Protein AF-A0A232FER7-F1 (afdb_monomer)

Organism: NCBI:txid543379

Radius of gyration: 13.97 Å; Cα contacts (8 Å, |Δi|>4): 35; chains: 1; bounding box: 40×22×33 Å

Foldseek 3Di:
DVVVLVVVVVVQVVCPDPVNVVVVRDDDPDQDPPLPPDDPSDPSSSVVCCVVPDDDPPDDDDD

InterPro domains:
  IPR012132 Glucose-methanol-choline oxidoreductase [PTHR11552] (2-63)

Sequence (63 aa):
MRRMILGVRESVRLSKTQAMQKYHAKLPENPIPGCEQFEKDSDGFWDCTIRTFANTLYHPSGT

Mean predicted aligned error: 2.98 Å

Solvent-accessible surface area (backbone atoms only — not comparable to full-atom values): 4117 Å² total; per-residue (Å²): 111,70,70,59,48,52,49,52,52,48,54,57,54,50,33,71,34,73,79,36,42,77,70,67,48,73,82,80,85,74,70,55,92,92,32,73,90,36,59,84,91,34,71,65,24,45,54,45,41,51,70,74,67,64,75,84,86,83,76,84,79,92,130

pLDDT: mean 9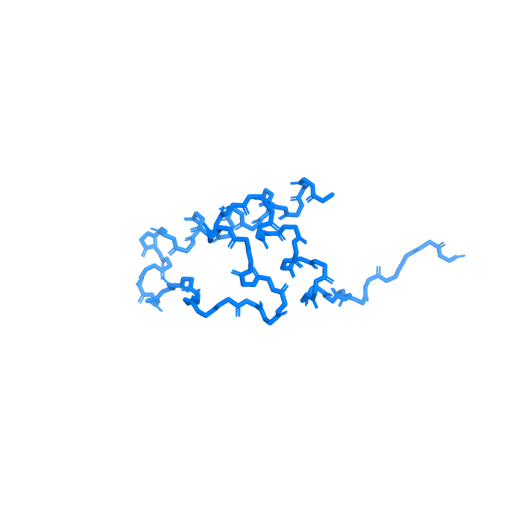4.87, std 3.63, range [79.62, 98.25]

Secondary structure (DSSP, 8-state):
-HHHHHHHHHHHHHHTSHHHHTTT-----SPPTT-TTSPTTSHHHHHHHHHHH----S-----

Structure (mmCIF, 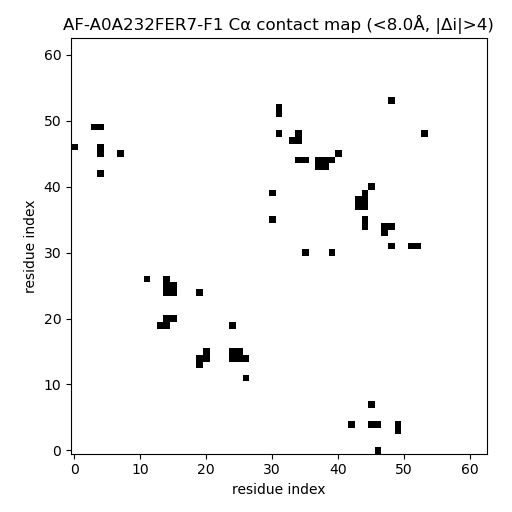N/CA/C/O backbone):
data_AF-A0A232FER7-F1
#
_entry.id   AF-A0A232FER7-F1
#
loop_
_atom_site.group_PDB
_atom_site.id
_atom_site.type_symbol
_atom_site.label_atom_id
_atom_site.label_alt_id
_atom_site.label_comp_id
_atom_site.label_asym_id
_atom_site.label_entity_id
_atom_site.label_seq_id
_atom_site.pdbx_PDB_ins_code
_atom_site.Cartn_x
_atom_site.Cartn_y
_atom_site.Cartn_z
_atom_site.occupancy
_atom_site.B_iso_or_equiv
_atom_site.auth_seq_id
_atom_site.auth_comp_id
_atom_site.auth_asym_id
_atom_site.auth_atom_id
_atom_site.pdbx_PDB_model_num
ATOM 1 N N . MET A 1 1 ? 8.853 -6.260 -7.208 1.00 87.38 1 MET A N 1
ATOM 2 C CA . MET A 1 1 ? 7.635 -5.655 -6.628 1.00 87.38 1 MET A CA 1
ATOM 3 C C . MET A 1 1 ? 7.196 -6.249 -5.282 1.00 87.38 1 MET A C 1
ATOM 5 O O . MET A 1 1 ? 6.686 -5.517 -4.447 1.00 87.38 1 MET A O 1
ATOM 9 N N . ARG A 1 2 ? 7.495 -7.527 -4.990 1.00 94.56 2 ARG A N 1
ATOM 10 C CA . ARG A 1 2 ? 7.163 -8.221 -3.724 1.00 94.56 2 ARG A CA 1
ATOM 11 C C . ARG A 1 2 ? 7.320 -7.406 -2.425 1.00 94.56 2 ARG A C 1
ATOM 13 O O . ARG A 1 2 ? 6.431 -7.442 -1.586 1.00 94.56 2 ARG A O 1
ATOM 20 N N . ARG A 1 3 ? 8.435 -6.688 -2.232 1.00 97.75 3 ARG A N 1
ATOM 21 C CA . ARG A 1 3 ? 8.676 -5.902 -1.000 1.00 97.75 3 ARG A CA 1
ATOM 22 C C . ARG A 1 3 ? 7.690 -4.744 -0.831 1.00 97.75 3 ARG A C 1
ATOM 24 O O . ARG A 1 3 ? 7.222 -4.524 0.277 1.00 97.75 3 ARG A O 1
ATOM 31 N N . MET A 1 4 ? 7.345 -4.064 -1.919 1.00 97.31 4 MET A N 1
ATOM 32 C CA . MET A 1 4 ? 6.383 -2.961 -1.892 1.00 97.31 4 MET A CA 1
ATOM 33 C C . MET A 1 4 ? 4.973 -3.470 -1.582 1.00 97.31 4 MET A C 1
ATOM 35 O O . MET A 1 4 ? 4.300 -2.889 -0.743 1.00 97.31 4 MET A O 1
ATOM 39 N N . ILE A 1 5 ? 4.566 -4.604 -2.167 1.00 97.56 5 ILE A N 1
ATOM 40 C CA . ILE A 1 5 ? 3.272 -5.243 -1.866 1.00 97.56 5 ILE A CA 1
ATOM 41 C C . ILE A 1 5 ? 3.185 -5.626 -0.380 1.00 97.56 5 ILE A C 1
ATOM 43 O O . ILE A 1 5 ? 2.180 -5.357 0.270 1.00 97.56 5 ILE A O 1
ATOM 47 N N . LEU A 1 6 ? 4.255 -6.195 0.192 1.00 98.12 6 LEU A N 1
ATOM 48 C CA . LEU A 1 6 ? 4.318 -6.463 1.634 1.00 98.12 6 LEU A CA 1
ATOM 49 C C . LEU A 1 6 ? 4.185 -5.181 2.469 1.00 98.12 6 LEU A C 1
ATOM 51 O O . LEU A 1 6 ? 3.497 -5.195 3.486 1.00 98.12 6 LEU A O 1
ATOM 55 N N . GLY A 1 7 ? 4.800 -4.081 2.027 1.00 97.56 7 GLY A N 1
ATOM 56 C CA . GLY A 1 7 ? 4.650 -2.769 2.656 1.00 97.56 7 GLY A CA 1
ATOM 57 C C . GLY A 1 7 ? 3.204 -2.272 2.635 1.00 97.56 7 GLY A C 1
ATOM 58 O O . GLY A 1 7 ? 2.684 -1.885 3.676 1.00 97.56 7 GLY A O 1
ATOM 59 N N . VAL A 1 8 ? 2.524 -2.369 1.488 1.00 96.25 8 VAL A N 1
ATOM 60 C CA . VAL A 1 8 ? 1.098 -2.024 1.370 1.00 96.25 8 VAL A CA 1
ATOM 61 C C . VAL A 1 8 ? 0.250 -2.864 2.324 1.00 96.25 8 VAL A C 1
ATOM 63 O O . VAL A 1 8 ? -0.567 -2.314 3.063 1.00 96.25 8 VAL A O 1
ATOM 66 N N . ARG A 1 9 ? 0.470 -4.184 2.370 1.00 96.88 9 ARG A N 1
ATOM 67 C CA . ARG A 1 9 ? -0.258 -5.078 3.284 1.00 96.88 9 ARG A CA 1
ATOM 68 C C . ARG A 1 9 ? -0.053 -4.696 4.747 1.00 96.88 9 ARG A C 1
ATOM 70 O O . ARG A 1 9 ? -1.007 -4.728 5.521 1.00 96.88 9 ARG A O 1
ATOM 77 N N . GLU A 1 10 ? 1.158 -4.292 5.120 1.00 97.81 10 GLU A N 1
ATOM 78 C CA . GLU A 1 10 ? 1.433 -3.807 6.470 1.00 97.81 10 GLU A CA 1
ATOM 79 C C . GLU A 1 10 ? 0.728 -2.474 6.752 1.00 97.81 10 GLU A C 1
ATOM 81 O O . GLU A 1 10 ? 0.100 -2.330 7.799 1.00 97.81 10 GLU A O 1
ATOM 86 N N . SER A 1 11 ? 0.717 -1.528 5.809 1.00 96.25 11 SER A N 1
ATOM 87 C CA . SER A 1 11 ? -0.050 -0.282 5.944 1.00 96.25 11 SER A CA 1
ATOM 88 C C . SER A 1 11 ? -1.555 -0.536 6.113 1.00 96.25 11 SER A C 1
ATOM 90 O O . SER A 1 11 ? -2.190 0.080 6.970 1.00 96.25 11 SER A O 1
ATOM 92 N N . VAL A 1 12 ? -2.122 -1.488 5.364 1.00 95.56 12 VAL A N 1
ATOM 93 C CA . VAL A 1 12 ? -3.527 -1.915 5.503 1.00 95.56 12 VAL A CA 1
ATOM 94 C C . VAL A 1 12 ? -3.778 -2.611 6.846 1.00 95.56 12 VAL A C 1
ATOM 96 O O . VAL A 1 12 ? -4.832 -2.437 7.459 1.00 95.56 12 VAL A O 1
ATOM 99 N N . ARG A 1 13 ? -2.825 -3.399 7.354 1.00 97.00 13 ARG A N 1
ATOM 100 C CA . ARG A 1 13 ? -2.919 -3.993 8.696 1.00 97.00 13 ARG A CA 1
ATOM 101 C C . ARG A 1 13 ? -2.919 -2.906 9.772 1.00 97.00 13 ARG A C 1
ATOM 103 O O . ARG A 1 13 ? -3.751 -2.946 10.677 1.00 97.00 13 ARG A O 1
ATOM 110 N N . LEU A 1 14 ? -2.026 -1.922 9.655 1.00 97.19 14 LEU A N 1
ATOM 111 C CA . LEU A 1 14 ? -1.929 -0.793 10.580 1.00 97.19 14 LEU A CA 1
ATOM 112 C C . LEU A 1 14 ? -3.216 0.030 10.601 1.00 97.19 14 LEU A C 1
ATOM 114 O O . LEU A 1 14 ? -3.693 0.361 11.689 1.00 97.19 14 LEU A O 1
ATOM 118 N N . SER A 1 15 ? -3.834 0.288 9.442 1.00 96.81 15 SER A N 1
ATOM 119 C CA . SER A 1 15 ? -5.098 1.033 9.386 1.00 96.81 15 SER A CA 1
ATOM 120 C C . SER A 1 15 ? -6.223 0.353 10.171 1.00 96.81 15 SER A C 1
ATOM 122 O O . SER A 1 15 ? -7.107 1.043 10.662 1.00 96.81 15 SER A O 1
ATOM 124 N N . LYS A 1 16 ? -6.186 -0.977 10.342 1.00 96.38 16 LYS A N 1
ATOM 125 C CA . LYS A 1 16 ? -7.186 -1.762 11.094 1.00 96.38 16 LYS A CA 1
ATOM 126 C C . LYS A 1 16 ? -6.951 -1.790 12.613 1.00 96.38 16 LYS A C 1
ATOM 128 O O . LYS A 1 16 ? -7.772 -2.337 13.342 1.00 96.38 16 LYS A O 1
ATOM 133 N N . THR A 1 17 ? -5.847 -1.234 13.112 1.00 98.06 17 THR A N 1
ATOM 134 C CA . THR A 1 17 ? -5.575 -1.181 14.560 1.00 98.06 17 THR A CA 1
ATOM 135 C C . THR A 1 17 ? -6.527 -0.222 15.278 1.00 98.06 17 THR A C 1
ATOM 137 O O . THR A 1 17 ? -6.956 0.777 14.702 1.00 98.06 17 THR A O 1
ATOM 140 N N . GLN A 1 18 ? -6.812 -0.465 16.563 1.00 98.06 18 GLN A N 1
ATOM 141 C CA . GLN A 1 18 ? -7.673 0.413 17.372 1.00 98.06 18 GLN A CA 1
ATOM 142 C C . GLN A 1 18 ? -7.184 1.872 17.374 1.00 98.06 18 GLN A C 1
ATOM 144 O O . GLN A 1 18 ? -7.989 2.798 17.284 1.00 98.06 18 GLN A O 1
ATOM 149 N N . AL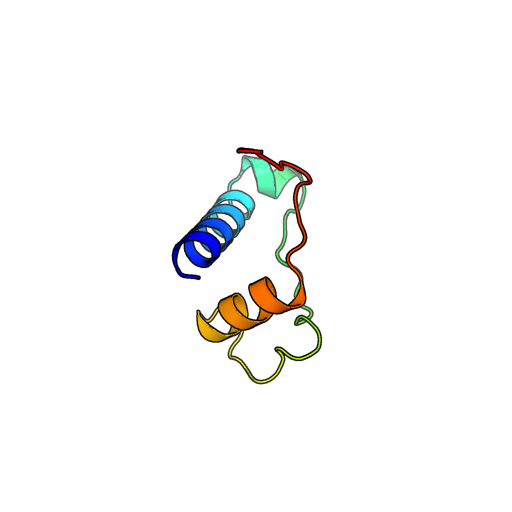A A 1 19 ? -5.864 2.073 17.428 1.00 98.12 19 ALA A N 1
ATOM 150 C CA . ALA A 1 19 ? -5.252 3.397 17.397 1.00 98.12 19 ALA A CA 1
ATOM 151 C C . ALA A 1 19 ? -5.583 4.158 16.102 1.00 98.12 19 ALA A C 1
ATOM 153 O O . ALA A 1 19 ? -5.937 5.332 16.159 1.00 98.12 19 ALA A O 1
ATOM 154 N N . MET A 1 20 ? -5.528 3.485 14.948 1.00 98.25 20 MET A N 1
ATOM 155 C CA . MET A 1 20 ? -5.846 4.097 13.654 1.00 98.25 20 MET A CA 1
ATOM 156 C C . MET A 1 20 ? -7.353 4.229 13.418 1.00 98.25 20 MET A C 1
ATOM 158 O O . MET A 1 20 ? -7.803 5.213 12.832 1.00 98.25 20 MET A O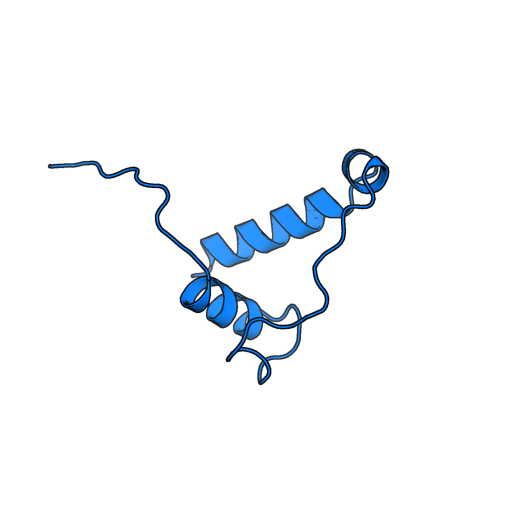 1
ATOM 162 N N . GLN A 1 21 ? -8.153 3.286 13.920 1.00 97.81 21 GLN A N 1
ATOM 163 C CA . GLN A 1 21 ? -9.613 3.339 13.818 1.00 97.81 21 GLN A CA 1
ATOM 164 C C . GLN A 1 21 ? -10.225 4.521 14.584 1.00 97.81 21 GLN A C 1
ATOM 166 O O . GLN A 1 21 ? -11.251 5.041 14.151 1.00 97.81 21 GLN A O 1
ATOM 171 N N . LYS A 1 22 ? -9.563 5.037 15.635 1.00 97.94 22 LYS A N 1
ATOM 172 C CA . LYS A 1 22 ? -9.938 6.309 16.291 1.00 97.94 22 LYS A CA 1
ATOM 173 C C . LYS A 1 22 ? -10.033 7.486 15.306 1.00 97.94 22 LYS A C 1
ATOM 175 O O . LYS A 1 22 ? -10.777 8.426 15.558 1.00 97.94 22 LYS A O 1
ATOM 180 N N . TYR A 1 23 ? -9.295 7.428 14.198 1.00 97.19 23 TYR A N 1
ATOM 181 C CA . TYR A 1 23 ? -9.283 8.444 13.143 1.00 97.19 23 TYR A CA 1
ATOM 182 C C . TYR A 1 23 ? -10.113 8.053 11.913 1.00 97.19 23 TYR A C 1
ATOM 184 O O . TYR A 1 23 ? -9.987 8.685 10.869 1.00 97.19 23 TYR A O 1
ATOM 192 N N . HIS A 1 24 ? -10.935 7.004 12.005 1.00 96.19 24 HIS A N 1
ATOM 193 C CA . HIS A 1 24 ? -11.734 6.489 10.888 1.00 96.19 24 HIS A CA 1
ATOM 194 C C . HIS A 1 24 ? -10.891 6.090 9.663 1.00 96.19 24 HIS A C 1
ATOM 196 O O . HIS A 1 24 ? -11.317 6.252 8.517 1.00 96.19 24 HIS A O 1
ATOM 202 N N . ALA A 1 25 ? -9.683 5.566 9.899 1.00 96.50 25 ALA A N 1
ATOM 203 C CA . ALA A 1 25 ? -8.807 5.098 8.833 1.00 96.50 25 ALA A CA 1
ATOM 204 C C . ALA A 1 25 ? -9.492 3.994 8.007 1.00 96.50 25 ALA A C 1
ATOM 206 O O . ALA A 1 25 ? -9.911 2.964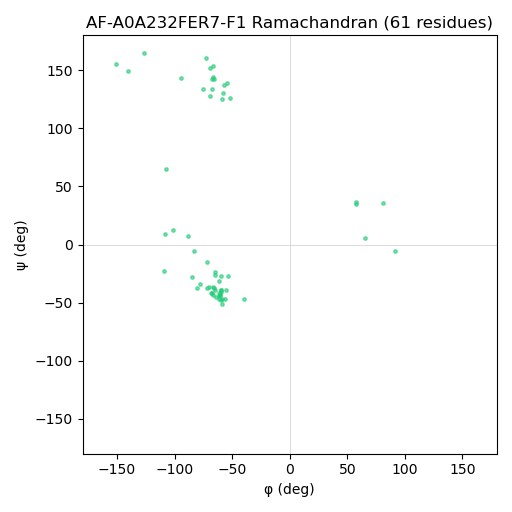 8.541 1.00 96.50 25 ALA A O 1
ATOM 207 N N . LYS A 1 26 ? -9.572 4.198 6.690 1.00 91.38 26 LYS A N 1
ATOM 208 C CA . LYS A 1 26 ? -10.154 3.252 5.732 1.00 91.38 26 LYS A CA 1
ATOM 209 C C . LYS A 1 26 ? -9.338 3.216 4.450 1.00 91.38 26 LYS A C 1
ATOM 211 O O . LYS A 1 26 ? -8.751 4.225 4.058 1.00 91.38 26 LYS A O 1
ATOM 216 N N . LEU A 1 27 ? -9.321 2.060 3.794 1.00 90.00 27 LEU A N 1
ATOM 217 C CA . LEU A 1 27 ? -8.757 1.958 2.456 1.00 90.00 27 LEU A CA 1
ATOM 218 C C . LEU A 1 27 ? -9.742 2.588 1.454 1.00 90.00 27 LEU A C 1
ATOM 220 O O . LEU A 1 27 ? -10.937 2.293 1.545 1.00 90.00 27 LEU A O 1
ATOM 224 N N . PRO A 1 28 ? -9.285 3.440 0.519 1.00 86.62 28 PRO A N 1
ATOM 225 C CA . PRO A 1 28 ? -10.135 3.951 -0.549 1.00 86.62 28 PRO A CA 1
ATOM 226 C C . PRO A 1 28 ? -10.787 2.812 -1.336 1.00 86.62 28 PRO A C 1
ATOM 228 O O . PRO A 1 28 ? -10.161 1.788 -1.614 1.00 86.62 28 PRO A O 1
ATOM 231 N N . GLU A 1 29 ? -12.061 2.979 -1.682 1.00 85.50 29 GLU A N 1
ATOM 232 C CA . GLU A 1 29 ? -12.792 1.943 -2.410 1.00 85.50 29 GLU A CA 1
ATOM 233 C C . GLU A 1 29 ? -12.583 2.011 -3.917 1.00 85.50 29 GLU A C 1
ATOM 235 O O . GLU A 1 29 ? -12.647 0.968 -4.572 1.00 85.50 29 GLU A O 1
ATOM 240 N N . ASN A 1 30 ? -12.300 3.210 -4.427 1.00 87.62 30 ASN A N 1
ATOM 241 C CA . ASN A 1 30 ? -12.095 3.478 -5.838 1.00 87.62 30 ASN A CA 1
ATOM 242 C C . ASN A 1 30 ? -10.786 2.829 -6.316 1.00 87.62 30 ASN A C 1
ATOM 244 O O . ASN A 1 30 ? -9.738 3.067 -5.707 1.00 87.62 30 ASN A O 1
ATOM 248 N N . PRO A 1 31 ? -10.823 2.036 -7.400 1.00 87.00 31 PRO A N 1
ATOM 249 C CA . PRO A 1 31 ? -9.614 1.493 -7.996 1.00 87.00 31 PRO A CA 1
ATOM 250 C C . PRO A 1 31 ? -8.757 2.611 -8.600 1.00 87.00 31 PRO A C 1
ATOM 252 O O . PRO A 1 31 ? -9.258 3.666 -8.996 1.00 87.00 31 PRO A O 1
ATOM 255 N N . ILE A 1 32 ? -7.451 2.362 -8.679 1.00 91.94 32 ILE A N 1
ATOM 256 C CA . ILE A 1 32 ? -6.532 3.228 -9.418 1.00 91.94 32 ILE A CA 1
ATOM 257 C C . ILE A 1 32 ? -6.859 3.129 -10.915 1.00 91.94 32 ILE A C 1
ATOM 259 O O . ILE A 1 32 ? -6.998 2.002 -11.404 1.00 91.94 32 ILE A O 1
ATOM 263 N N . PRO A 1 33 ? -6.941 4.262 -11.642 1.00 93.38 33 PRO A N 1
ATOM 264 C CA . PRO A 1 33 ? -7.175 4.254 -13.081 1.00 93.38 33 PRO A CA 1
ATOM 265 C C . PRO A 1 33 ? -6.196 3.337 -13.824 1.00 93.38 33 PRO A C 1
ATOM 267 O O . PRO A 1 33 ? -4.980 3.465 -13.666 1.00 93.38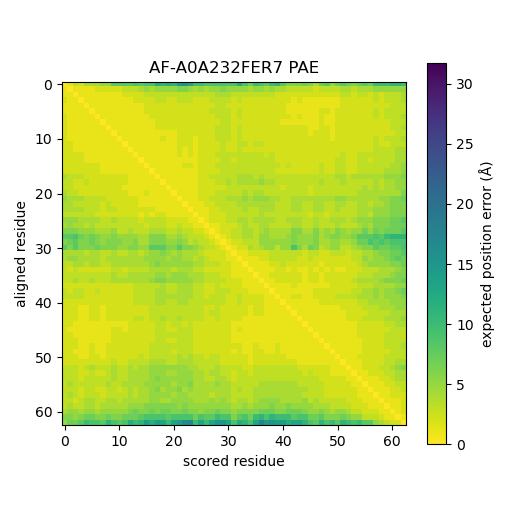 33 PRO A O 1
ATOM 270 N N . GLY A 1 34 ? -6.721 2.410 -14.625 1.00 94.19 34 GLY A N 1
ATOM 271 C CA . GLY A 1 34 ? -5.947 1.412 -15.373 1.00 94.19 34 GLY A CA 1
ATOM 272 C C . GLY A 1 34 ? -5.717 0.082 -14.640 1.00 94.19 34 GLY A C 1
ATOM 273 O O . GLY A 1 34 ? -5.192 -0.862 -15.236 1.00 94.19 34 GLY A O 1
ATOM 274 N N . CYS A 1 35 ? -6.117 -0.034 -13.371 1.00 96.25 35 CYS A N 1
ATOM 275 C CA . CYS A 1 35 ? -5.992 -1.261 -12.578 1.00 96.25 35 CYS A CA 1
ATOM 276 C C . CYS A 1 35 ? -7.338 -1.962 -12.307 1.00 96.25 35 CYS A C 1
ATOM 278 O O . CYS A 1 35 ? -7.378 -2.922 -11.541 1.00 96.25 35 CYS A O 1
ATOM 280 N N . GLU A 1 36 ? -8.432 -1.528 -12.939 1.00 95.12 36 GLU A N 1
ATOM 281 C CA . GLU A 1 36 ? -9.804 -2.014 -12.708 1.00 95.12 36 GLU A CA 1
ATOM 282 C C . GLU A 1 36 ? -10.009 -3.484 -13.102 1.00 95.12 36 GLU A C 1
ATOM 284 O O . GLU A 1 36 ? -10.903 -4.149 -12.590 1.00 95.12 36 GLU A O 1
ATOM 289 N N . GLN A 1 37 ? -9.172 -3.993 -14.005 1.00 95.56 37 GLN A N 1
ATOM 290 C CA . GLN A 1 37 ? -9.196 -5.376 -14.493 1.00 95.56 37 GLN A CA 1
ATOM 291 C C . GLN A 1 37 ? -8.703 -6.413 -13.472 1.00 95.56 37 GLN A C 1
ATOM 293 O O . GLN A 1 37 ? -8.905 -7.611 -13.667 1.00 95.56 37 GLN A O 1
ATOM 298 N N . PHE A 1 38 ? -8.024 -5.977 -12.408 1.00 95.94 38 PHE A N 1
ATOM 299 C CA . PHE A 1 38 ? -7.493 -6.867 -11.381 1.00 95.94 38 PHE A CA 1
ATOM 300 C C . PHE A 1 38 ? -8.474 -7.000 -10.216 1.00 95.94 38 PHE A C 1
ATOM 302 O O . PHE A 1 38 ? -9.098 -6.025 -9.799 1.00 95.94 38 PHE A O 1
ATOM 309 N N . GLU A 1 39 ? -8.558 -8.200 -9.635 1.00 94.69 39 GLU A N 1
ATOM 310 C CA . GLU A 1 39 ? -9.326 -8.415 -8.409 1.00 94.69 39 GLU A CA 1
ATOM 311 C C . GLU A 1 39 ? -8.796 -7.507 -7.292 1.00 94.69 39 GLU A C 1
ATOM 313 O O . GLU A 1 39 ? -7.588 -7.449 -7.036 1.00 94.69 39 GLU A O 1
ATOM 318 N N . LYS A 1 40 ? -9.702 -6.788 -6.626 1.00 90.81 40 LYS A N 1
ATOM 319 C CA . LYS A 1 40 ? -9.353 -5.856 -5.554 1.00 90.81 40 LYS A CA 1
ATOM 320 C C . LYS A 1 40 ? -8.582 -6.576 -4.446 1.00 90.81 40 LYS A C 1
ATOM 322 O O . LYS A 1 40 ? -8.949 -7.670 -4.040 1.00 90.81 40 LYS A O 1
ATOM 327 N N . ASP A 1 41 ? -7.532 -5.928 -3.946 1.00 91.31 41 ASP A N 1
ATOM 328 C CA . ASP A 1 41 ? -6.625 -6.455 -2.910 1.00 91.31 41 ASP A CA 1
ATOM 329 C C . ASP A 1 41 ? -5.781 -7.684 -3.329 1.00 91.31 41 ASP A C 1
ATOM 331 O O . ASP A 1 41 ? -5.019 -8.224 -2.526 1.00 91.31 41 ASP A O 1
ATOM 335 N N . SER A 1 42 ? -5.836 -8.104 -4.600 1.00 95.62 42 SER A N 1
ATOM 336 C CA . SER A 1 42 ? -4.927 -9.124 -5.135 1.00 95.62 42 SER A CA 1
ATOM 337 C C . SER A 1 42 ? -3.501 -8.591 -5.326 1.00 95.62 42 SER A C 1
ATOM 339 O O . SER A 1 42 ? -3.264 -7.388 -5.463 1.00 95.62 42 SER A O 1
ATOM 341 N N . ASP A 1 43 ? -2.526 -9.499 -5.421 1.00 97.25 43 ASP A N 1
ATOM 342 C CA . ASP A 1 43 ? -1.145 -9.117 -5.747 1.00 97.25 43 ASP A CA 1
ATOM 343 C C . ASP A 1 43 ? -1.033 -8.460 -7.130 1.00 97.25 43 ASP A C 1
ATOM 345 O O . ASP A 1 43 ? -0.209 -7.564 -7.306 1.00 97.25 43 ASP A O 1
ATOM 349 N N . GLY A 1 44 ? -1.882 -8.851 -8.089 1.00 97.25 44 GLY A N 1
ATOM 350 C CA . GLY A 1 44 ? -1.947 -8.218 -9.409 1.00 97.25 44 GLY A CA 1
ATOM 351 C C . GLY A 1 44 ? -2.453 -6.777 -9.338 1.00 97.25 44 GLY A C 1
ATOM 352 O O . GLY A 1 44 ? -1.856 -5.880 -9.933 1.00 97.25 44 GLY A O 1
ATOM 353 N N . PHE A 1 45 ? -3.495 -6.533 -8.539 1.00 95.94 45 PHE A N 1
ATOM 354 C CA . PHE A 1 45 ? -4.012 -5.186 -8.298 1.00 95.94 45 PHE A CA 1
ATOM 355 C C . PHE A 1 45 ? -2.959 -4.282 -7.651 1.00 95.94 45 PHE A C 1
ATOM 357 O O . PHE A 1 45 ? -2.767 -3.141 -8.084 1.00 95.94 45 PHE A O 1
ATOM 364 N N . TRP A 1 46 ? -2.236 -4.791 -6.649 1.00 95.94 46 TRP A N 1
ATOM 365 C CA . TRP A 1 46 ? -1.193 -4.018 -5.980 1.00 95.94 46 TRP A CA 1
ATOM 366 C C . TRP A 1 46 ? 0.047 -3.805 -6.849 1.00 95.94 46 TRP A C 1
ATOM 368 O O . TRP A 1 46 ? 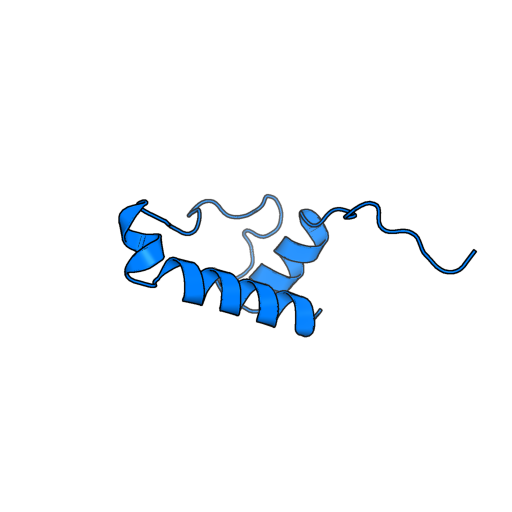0.598 -2.706 -6.824 1.00 95.94 46 TRP A O 1
ATOM 378 N N . ASP A 1 47 ? 0.469 -4.786 -7.654 1.00 97.38 47 ASP A N 1
ATOM 379 C CA . ASP A 1 47 ? 1.566 -4.601 -8.617 1.00 97.38 47 ASP A CA 1
ATOM 380 C C . ASP A 1 47 ? 1.234 -3.492 -9.628 1.00 97.38 47 ASP A C 1
ATOM 382 O O . ASP A 1 47 ? 2.036 -2.570 -9.795 1.00 97.38 47 ASP A O 1
ATOM 386 N N . CYS A 1 48 ? 0.027 -3.514 -10.209 1.00 97.38 48 CYS A N 1
ATOM 387 C CA . CYS A 1 48 ? -0.461 -2.450 -11.090 1.00 97.38 48 CYS A CA 1
ATOM 388 C C . CYS A 1 48 ? -0.489 -1.092 -10.373 1.00 97.38 48 CYS A C 1
ATOM 390 O O . CYS A 1 48 ? 0.114 -0.126 -10.838 1.00 97.38 48 CYS A O 1
ATOM 392 N N . THR A 1 49 ? -1.105 -1.032 -9.189 1.00 95.69 49 THR A N 1
ATOM 393 C CA . THR A 1 49 ? -1.227 0.197 -8.392 1.00 95.69 49 THR A CA 1
ATOM 394 C C . THR A 1 49 ? 0.133 0.825 -8.092 1.00 95.69 49 THR A C 1
ATOM 396 O O . THR A 1 49 ? 0.314 2.026 -8.288 1.00 95.69 49 THR A O 1
ATOM 399 N N . ILE A 1 50 ? 1.112 0.029 -7.650 1.00 96.25 50 ILE A N 1
ATOM 400 C CA . ILE A 1 50 ? 2.441 0.542 -7.297 1.00 96.25 50 ILE A CA 1
ATOM 401 C C . ILE A 1 50 ? 3.158 1.087 -8.537 1.00 96.25 50 ILE A C 1
ATOM 403 O O . ILE A 1 50 ? 3.833 2.105 -8.443 1.00 96.25 50 ILE A O 1
ATOM 407 N N . ARG A 1 51 ? 3.001 0.458 -9.705 1.00 95.75 51 ARG A N 1
ATOM 408 C CA . ARG A 1 51 ? 3.615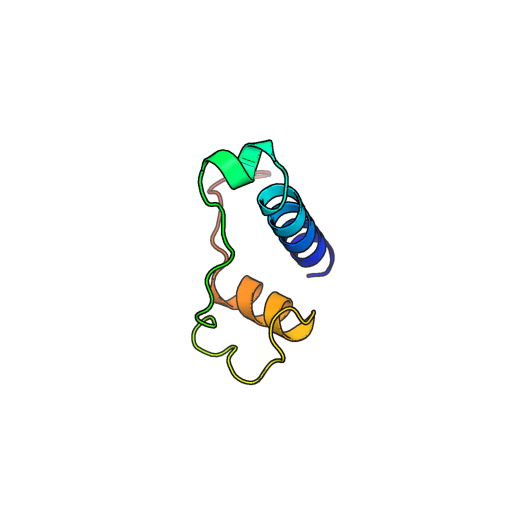 0.944 -10.952 1.00 95.75 51 ARG A CA 1
ATOM 409 C C . ARG A 1 51 ? 2.984 2.231 -11.465 1.00 95.75 51 ARG A C 1
ATOM 411 O O . ARG A 1 51 ? 3.700 3.066 -12.004 1.00 95.75 51 ARG A O 1
ATOM 418 N N . THR A 1 52 ? 1.672 2.373 -11.310 1.00 95.62 52 THR A N 1
ATOM 419 C CA . THR A 1 52 ? 0.921 3.523 -11.823 1.00 95.62 52 THR A CA 1
ATOM 420 C C . THR A 1 52 ? 1.030 4.740 -10.908 1.00 95.62 52 THR A C 1
ATOM 422 O O . THR A 1 52 ? 1.092 5.866 -11.393 1.00 95.62 52 THR A O 1
ATOM 425 N N . PHE A 1 53 ? 1.038 4.531 -9.589 1.00 93.12 53 PHE A N 1
ATOM 426 C CA . PHE A 1 53 ? 0.859 5.612 -8.617 1.00 93.12 53 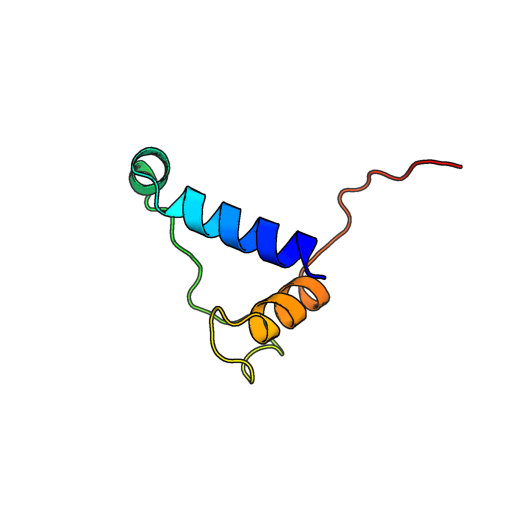PHE A CA 1
ATOM 427 C C . PHE A 1 53 ? 2.121 5.975 -7.823 1.00 93.12 53 PHE A C 1
ATOM 429 O O . PHE A 1 53 ? 2.202 7.083 -7.298 1.00 93.12 53 PHE A O 1
ATOM 436 N N . ALA A 1 54 ? 3.104 5.075 -7.693 1.00 93.81 54 ALA A N 1
ATOM 437 C CA . ALA A 1 54 ? 4.283 5.377 -6.886 1.00 93.81 54 ALA A CA 1
ATOM 438 C C . ALA A 1 54 ? 5.145 6.480 -7.514 1.00 93.81 54 ALA A C 1
ATOM 440 O O . ALA A 1 54 ? 5.368 6.531 -8.722 1.00 93.81 54 ALA A O 1
ATOM 441 N N . ASN A 1 55 ? 5.696 7.327 -6.653 1.00 95.19 55 ASN A N 1
ATOM 442 C CA . ASN A 1 55 ? 6.573 8.434 -7.000 1.00 95.19 55 ASN A CA 1
ATOM 443 C C . ASN A 1 55 ? 7.889 8.358 -6.213 1.00 95.19 55 ASN A C 1
ATOM 445 O O . ASN A 1 55 ? 8.020 7.632 -5.226 1.00 95.19 55 ASN A O 1
ATOM 449 N N . THR A 1 56 ? 8.888 9.115 -6.664 1.00 95.56 56 THR A N 1
ATOM 450 C CA . THR A 1 56 ? 10.162 9.227 -5.946 1.00 95.56 56 THR A CA 1
ATOM 451 C C . THR A 1 56 ? 9.981 9.941 -4.606 1.00 95.56 56 THR A C 1
ATOM 453 O O . THR A 1 56 ? 9.205 10.889 -4.496 1.00 95.56 56 THR A O 1
ATOM 456 N N . LEU A 1 57 ? 10.745 9.508 -3.600 1.00 95.94 57 LEU A N 1
ATOM 457 C CA . LEU A 1 57 ? 10.877 10.198 -2.312 1.00 95.94 57 LEU A CA 1
ATOM 458 C C . LEU A 1 57 ? 11.994 11.252 -2.317 1.00 95.94 57 LEU A C 1
ATOM 460 O O . LEU A 1 57 ? 12.325 11.787 -1.268 1.00 95.94 57 LEU A O 1
ATOM 464 N N . TYR A 1 58 ? 12.590 11.533 -3.482 1.00 96.25 58 TYR A N 1
ATOM 465 C CA . TYR A 1 58 ? 13.671 12.511 -3.635 1.00 96.25 58 TYR A CA 1
ATOM 466 C C . TYR A 1 58 ? 14.895 12.221 -2.749 1.00 96.25 58 TYR A C 1
ATOM 468 O O . TYR A 1 58 ? 15.559 13.139 -2.278 1.00 96.25 58 TYR A O 1
ATOM 476 N N . HIS A 1 59 ? 15.232 10.939 -2.569 1.00 96.75 59 HIS A N 1
ATOM 477 C CA . HIS A 1 59 ? 16.450 10.494 -1.879 1.00 96.75 59 HIS A CA 1
ATOM 478 C C . HIS A 1 59 ? 17.494 9.926 -2.864 1.00 96.75 59 HIS A C 1
ATOM 480 O O . HIS A 1 59 ? 17.764 8.722 -2.829 1.00 96.75 59 HIS A O 1
ATOM 486 N N . PRO A 1 60 ? 18.064 10.730 -3.785 1.00 95.25 60 PRO A N 1
ATOM 487 C CA . PRO A 1 60 ? 19.188 10.272 -4.593 1.00 95.25 60 PRO A CA 1
ATOM 488 C C . PRO A 1 60 ? 20.412 10.032 -3.698 1.00 95.25 60 PRO A C 1
ATOM 490 O O . PRO A 1 60 ? 20.658 10.765 -2.741 1.00 95.25 60 PRO A O 1
ATOM 493 N N . SER A 1 61 ? 21.183 8.995 -4.005 1.00 96.38 61 SER A N 1
ATOM 494 C CA . SER A 1 61 ? 22.415 8.643 -3.298 1.00 96.38 61 SER A CA 1
ATOM 495 C C . SER A 1 61 ? 23.373 7.944 -4.264 1.00 96.38 61 SER A C 1
ATOM 497 O O . SER A 1 61 ? 22.920 7.349 -5.241 1.00 96.38 61 SER A O 1
ATOM 499 N N . GLY A 1 62 ? 24.678 8.003 -3.986 1.00 93.19 62 GLY A N 1
ATOM 500 C CA . GLY A 1 62 ? 25.699 7.279 -4.752 1.00 93.19 62 GLY A CA 1
ATOM 501 C C . GLY A 1 62 ? 26.136 7.936 -6.066 1.00 93.19 62 GLY A C 1
ATOM 502 O O . GLY A 1 62 ? 26.401 7.217 -7.025 1.00 93.19 62 GLY A O 1
ATOM 503 N N . THR A 1 63 ? 26.196 9.270 -6.115 1.00 79.62 63 THR A N 1
ATOM 504 C CA . THR A 1 63 ? 26.930 10.028 -7.151 1.00 79.62 63 THR A CA 1
ATOM 505 C C . THR A 1 63 ? 28.406 10.117 -6.800 1.00 79.62 63 THR A C 1
ATOM 507 O O . THR A 1 63 ? 29.238 9.964 -7.714 1.00 79.62 63 THR A O 1
#